Protein AF-A0A926QNK0-F1 (afdb_monomer_lite)

Structure (mmCIF, N/CA/C/O backbone):
data_AF-A0A926QNK0-F1
#
_entry.id   AF-A0A926QNK0-F1
#
loop_
_atom_site.group_PDB
_atom_site.id
_atom_site.type_symbol
_atom_site.label_atom_id
_atom_site.label_alt_id
_atom_site.label_comp_id
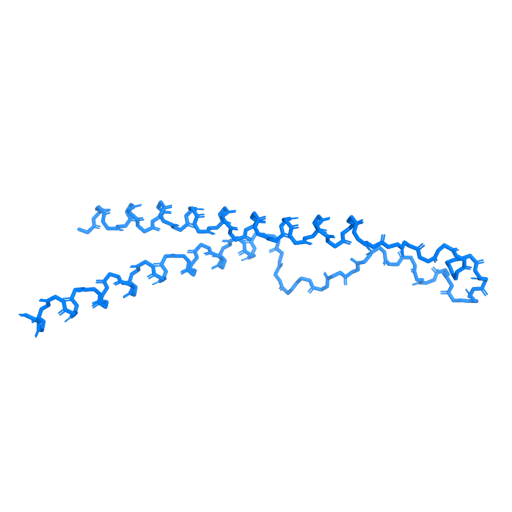_atom_site.label_asym_id
_atom_site.label_entity_id
_atom_site.label_seq_id
_atom_site.pdbx_PDB_ins_code
_atom_site.Cartn_x
_atom_site.Cartn_y
_atom_site.Cartn_z
_atom_site.occupancy
_atom_site.B_iso_or_equiv
_atom_site.auth_seq_id
_atom_site.auth_comp_id
_atom_site.auth_asym_id
_atom_site.auth_atom_id
_atom_site.pdbx_PDB_model_num
ATOM 1 N N . MET A 1 1 ? -10.428 5.210 21.989 1.00 61.44 1 MET A N 1
ATOM 2 C CA . MET A 1 1 ? -10.417 5.635 20.566 1.00 61.44 1 MET A CA 1
ATOM 3 C C . MET A 1 1 ? -9.002 5.778 19.999 1.00 61.44 1 MET A C 1
ATOM 5 O O . MET A 1 1 ? -8.710 5.093 19.029 1.00 61.44 1 MET A O 1
ATOM 9 N N . LYS A 1 2 ? -8.094 6.540 20.637 1.00 72.94 2 LYS A N 1
ATOM 10 C CA . LYS A 1 2 ? -6.707 6.777 20.162 1.00 72.94 2 LYS A CA 1
ATOM 11 C C . LYS A 1 2 ? -5.932 5.510 19.746 1.00 72.94 2 LYS A C 1
ATOM 13 O O . LYS A 1 2 ? -5.389 5.455 18.653 1.00 72.94 2 LYS A O 1
ATOM 18 N N . ARG A 1 3 ? -5.975 4.444 20.557 1.00 82.00 3 ARG A N 1
ATOM 19 C CA . ARG A 1 3 ? -5.311 3.160 20.241 1.00 82.00 3 ARG A CA 1
ATOM 20 C C . ARG A 1 3 ? -5.835 2.484 18.968 1.00 82.00 3 ARG A C 1
ATOM 22 O O . ARG A 1 3 ? -5.066 1.860 18.259 1.00 82.00 3 ARG A O 1
ATOM 29 N N . THR A 1 4 ? -7.130 2.614 18.666 1.00 82.38 4 THR A N 1
ATOM 30 C CA . THR A 1 4 ? -7.721 2.015 17.453 1.00 82.38 4 THR A CA 1
ATOM 31 C C . THR A 1 4 ? -7.307 2.772 16.198 1.00 82.38 4 THR A C 1
ATOM 33 O O . THR A 1 4 ? -7.059 2.139 15.184 1.00 82.38 4 THR A O 1
ATOM 36 N N . ILE A 1 5 ? -7.183 4.099 16.296 1.00 84.19 5 ILE A N 1
ATOM 37 C CA . ILE A 1 5 ? -6.727 4.958 15.196 1.00 84.19 5 ILE A CA 1
ATOM 38 C C . ILE A 1 5 ? -5.259 4.659 14.862 1.00 84.19 5 ILE A C 1
ATOM 40 O O . ILE A 1 5 ? -4.910 4.469 13.703 1.00 84.19 5 ILE A O 1
ATOM 44 N N . ILE A 1 6 ? -4.401 4.531 15.878 1.00 88.25 6 ILE A N 1
ATOM 45 C CA . ILE A 1 6 ? -2.988 4.179 15.669 1.00 88.25 6 ILE A CA 1
ATOM 46 C C . ILE A 1 6 ? -2.863 2.782 15.043 1.00 88.25 6 ILE A C 1
ATOM 48 O O . ILE A 1 6 ? -2.124 2.608 14.079 1.00 88.25 6 ILE A O 1
ATOM 52 N N . GLN A 1 7 ? -3.632 1.801 15.528 1.00 88.50 7 GLN A N 1
ATOM 53 C CA . GLN A 1 7 ? -3.648 0.456 14.941 1.00 88.50 7 GLN A CA 1
ATOM 54 C C . GLN A 1 7 ? -4.118 0.460 13.480 1.00 88.50 7 GLN A C 1
ATOM 56 O O . GLN A 1 7 ? -3.511 -0.225 12.662 1.00 88.50 7 GLN A O 1
ATOM 61 N N . SER A 1 8 ? -5.143 1.250 13.133 1.00 87.38 8 SER A N 1
ATOM 62 C CA . SER A 1 8 ? -5.604 1.354 11.743 1.00 87.38 8 SER A CA 1
ATOM 63 C C . SER A 1 8 ? -4.569 2.001 10.829 1.00 87.38 8 SER A C 1
ATOM 65 O O . SER A 1 8 ? -4.419 1.568 9.692 1.00 87.38 8 SER A O 1
ATOM 67 N N . ILE A 1 9 ? -3.834 3.004 11.321 1.00 89.88 9 ILE A N 1
ATOM 68 C CA . ILE A 1 9 ? -2.774 3.665 10.548 1.00 89.88 9 ILE A CA 1
ATOM 69 C C . ILE A 1 9 ? -1.629 2.684 10.288 1.00 89.88 9 ILE A C 1
ATOM 71 O O . ILE A 1 9 ? -1.222 2.517 9.143 1.00 89.88 9 ILE A O 1
ATOM 75 N N . ILE A 1 10 ? -1.154 1.982 11.321 1.00 92.06 10 ILE A N 1
ATOM 76 C CA . ILE A 1 10 ? -0.083 0.984 11.177 1.00 92.06 10 ILE A CA 1
ATOM 77 C C . ILE A 1 10 ? -0.508 -0.125 10.207 1.00 92.06 10 ILE A C 1
ATOM 79 O O . ILE A 1 10 ? 0.239 -0.452 9.288 1.00 92.06 10 ILE A O 1
ATOM 83 N N . PHE A 1 11 ? -1.724 -0.659 10.359 1.00 93.25 11 PHE A N 1
ATOM 84 C CA . PHE A 1 11 ? -2.261 -1.666 9.442 1.00 93.25 11 PHE A CA 1
ATOM 85 C C . PHE A 1 11 ? -2.314 -1.154 7.999 1.00 93.25 11 PHE A C 1
ATOM 87 O O . PHE A 1 11 ? -1.901 -1.848 7.075 1.00 93.25 11 PHE A O 1
ATOM 94 N N . SER A 1 12 ? -2.775 0.081 7.807 1.00 91.12 12 SER A N 1
ATOM 95 C CA . SER A 1 12 ? -2.871 0.705 6.493 1.00 91.12 12 SER A CA 1
ATOM 96 C C . SER A 1 12 ? -1.513 0.920 5.820 1.00 91.12 12 SER A C 1
ATOM 98 O O . SER A 1 12 ? -1.409 0.786 4.598 1.00 91.12 12 SER A O 1
ATOM 100 N N . ILE A 1 13 ? -0.477 1.257 6.593 1.00 92.00 13 ILE A N 1
ATOM 101 C CA . ILE A 1 13 ? 0.894 1.385 6.084 1.00 92.00 13 ILE A CA 1
ATOM 102 C C . ILE A 1 13 ? 1.382 0.020 5.596 1.00 92.00 13 ILE A C 1
ATOM 104 O O . ILE A 1 13 ? 1.829 -0.093 4.456 1.00 92.00 13 ILE A O 1
ATOM 108 N N . ILE A 1 14 ? 1.225 -1.026 6.414 1.00 94.38 14 ILE A N 1
ATOM 109 C CA . ILE A 1 14 ? 1.616 -2.396 6.047 1.00 94.38 14 ILE A CA 1
ATOM 110 C C . ILE A 1 14 ? 0.862 -2.855 4.793 1.00 94.38 14 ILE A C 1
ATOM 112 O O . ILE A 1 14 ? 1.472 -3.370 3.859 1.00 94.38 14 ILE A O 1
ATOM 116 N N . PHE A 1 15 ? -0.450 -2.617 4.740 1.00 93.50 15 PHE A N 1
ATOM 117 C CA . PHE A 1 15 ? -1.287 -2.943 3.587 1.00 93.50 15 PHE A CA 1
ATOM 118 C C . PHE A 1 15 ? -0.786 -2.267 2.305 1.00 93.50 15 PHE A C 1
ATOM 120 O O . PHE A 1 15 ? -0.663 -2.918 1.270 1.00 93.50 15 PHE A O 1
ATOM 127 N N . THR A 1 16 ? -0.447 -0.979 2.381 1.00 90.88 16 THR A N 1
ATOM 128 C CA . THR A 1 16 ? 0.054 -0.218 1.229 1.00 90.88 16 THR A CA 1
ATOM 129 C C . THR A 1 16 ? 1.404 -0.750 0.751 1.00 90.88 16 THR A C 1
ATOM 131 O O . THR A 1 16 ? 1.589 -0.958 -0.446 1.00 90.88 16 THR A O 1
ATOM 134 N N . VAL A 1 17 ? 2.329 -1.039 1.672 1.00 92.81 17 VAL A N 1
ATOM 135 C CA . VAL A 1 17 ? 3.636 -1.625 1.330 1.00 92.81 17 VAL A CA 1
ATOM 136 C C . VAL A 1 17 ? 3.466 -2.981 0.640 1.00 92.81 17 VAL A C 1
ATOM 138 O O . VAL A 1 17 ? 4.099 -3.225 -0.384 1.00 92.81 17 VAL A O 1
ATOM 141 N N . LEU A 1 18 ? 2.580 -3.841 1.149 1.00 94.19 18 LEU A N 1
ATOM 142 C CA . LEU A 1 18 ? 2.292 -5.137 0.530 1.00 94.19 18 LEU A CA 1
ATOM 143 C C . LEU A 1 18 ? 1.661 -4.987 -0.857 1.00 94.19 18 LEU A C 1
ATOM 145 O O . LEU A 1 18 ? 2.064 -5.687 -1.783 1.00 94.19 18 LEU A O 1
ATOM 149 N N . TYR A 1 19 ? 0.714 -4.061 -1.018 1.00 90.88 19 TYR A N 1
ATOM 150 C CA . TYR A 1 19 ? 0.063 -3.792 -2.300 1.00 90.88 19 TYR A CA 1
ATOM 151 C C . TYR A 1 19 ? 1.077 -3.416 -3.389 1.00 90.88 19 TYR A C 1
ATOM 153 O O . TYR A 1 19 ? 1.108 -4.042 -4.452 1.00 90.88 19 TYR A O 1
ATOM 161 N N . PHE A 1 20 ? 1.959 -2.452 -3.106 1.00 90.19 20 PHE A N 1
ATOM 162 C CA . PHE A 1 20 ? 3.016 -2.072 -4.044 1.00 90.19 20 PHE A CA 1
ATOM 163 C C . PHE A 1 20 ? 4.054 -3.183 -4.229 1.00 90.19 20 PHE A C 1
ATOM 165 O O . PHE A 1 20 ? 4.505 -3.406 -5.350 1.00 90.19 20 PHE A O 1
ATOM 172 N N . GLY A 1 21 ? 4.394 -3.927 -3.172 1.00 91.62 21 GLY A N 1
ATOM 173 C CA . GLY A 1 21 ? 5.308 -5.067 -3.261 1.00 91.62 21 GLY A CA 1
ATOM 174 C C . GLY A 1 21 ? 4.822 -6.140 -4.239 1.00 91.62 21 GLY A C 1
ATOM 175 O O . GLY A 1 21 ? 5.600 -6.615 -5.066 1.00 91.62 21 GLY A O 1
ATOM 176 N N . VAL A 1 22 ? 3.527 -6.469 -4.212 1.00 91.50 22 VAL A N 1
ATOM 177 C CA . VAL A 1 22 ? 2.918 -7.412 -5.164 1.00 91.50 22 VAL A CA 1
ATOM 178 C C . VAL A 1 22 ? 2.956 -6.863 -6.590 1.00 91.50 22 VAL A C 1
ATOM 180 O O . VAL A 1 22 ? 3.327 -7.598 -7.503 1.00 91.50 22 VAL A O 1
ATOM 183 N N . 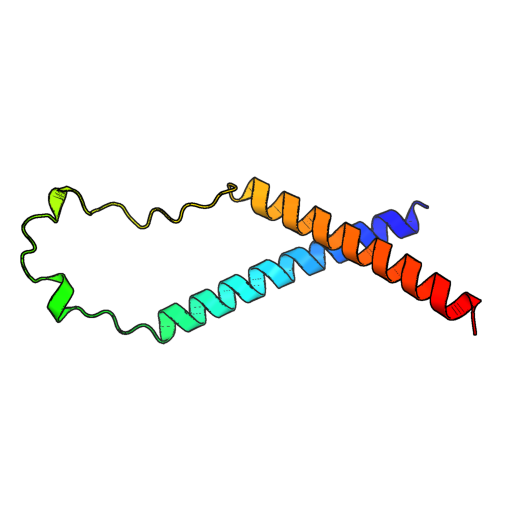GLN A 1 23 ? 2.626 -5.584 -6.800 1.00 87.88 23 GLN A N 1
ATOM 184 C CA . GLN A 1 23 ? 2.698 -4.979 -8.136 1.00 87.88 23 GLN A CA 1
ATOM 185 C C . GLN A 1 23 ? 4.114 -5.007 -8.713 1.00 87.88 23 GLN A C 1
ATOM 187 O O . GLN A 1 23 ? 4.291 -5.374 -9.873 1.00 87.88 23 GLN A O 1
ATOM 192 N N . VAL A 1 24 ? 5.120 -4.653 -7.908 1.00 88.44 24 VAL A N 1
ATOM 193 C CA . VAL A 1 24 ? 6.530 -4.703 -8.322 1.00 88.44 24 VAL A CA 1
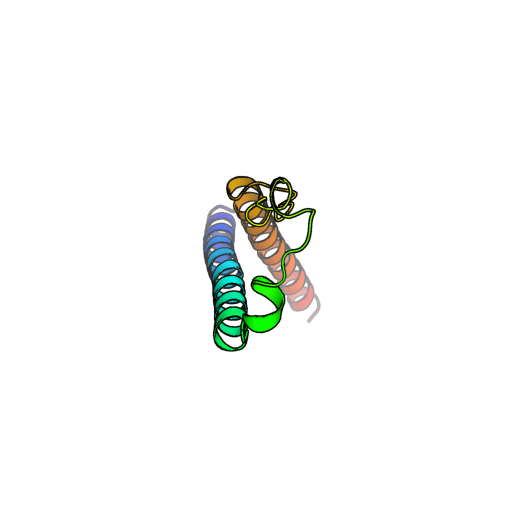ATOM 194 C C . VAL A 1 24 ? 6.938 -6.138 -8.646 1.00 88.44 24 VAL A C 1
ATOM 196 O O . VAL A 1 24 ? 7.568 -6.367 -9.674 1.00 88.44 24 VAL A O 1
ATOM 199 N N . GLY A 1 25 ? 6.535 -7.110 -7.822 1.00 90.12 25 GLY A N 1
ATOM 200 C CA . GLY A 1 25 ? 6.808 -8.526 -8.067 1.00 90.12 25 GLY A CA 1
ATOM 201 C C . GLY A 1 25 ? 6.188 -9.041 -9.369 1.00 90.12 25 GLY A C 1
ATOM 202 O O . GLY A 1 25 ? 6.871 -9.692 -10.157 1.00 90.12 25 GLY A O 1
ATOM 203 N N . LEU A 1 26 ? 4.922 -8.708 -9.636 1.00 87.06 26 LEU A N 1
ATOM 204 C CA . LEU A 1 26 ? 4.247 -9.073 -10.887 1.00 87.06 26 LEU A CA 1
ATOM 205 C C . LEU A 1 26 ? 4.880 -8.383 -12.098 1.00 87.06 26 LEU A C 1
ATOM 207 O O . LEU A 1 26 ? 5.085 -9.030 -13.122 1.00 87.06 26 LEU A O 1
ATOM 211 N N . GLY A 1 27 ? 5.228 -7.101 -11.975 1.00 84.06 27 GLY A N 1
ATOM 212 C CA . GLY A 1 27 ? 5.927 -6.363 -13.024 1.00 84.06 27 GLY A CA 1
ATOM 213 C C . GLY A 1 27 ? 7.284 -6.985 -13.350 1.00 84.06 27 GLY A C 1
ATOM 214 O O . GLY A 1 27 ? 7.584 -7.220 -14.515 1.00 84.06 27 GLY A O 1
ATOM 215 N N . ALA A 1 28 ? 8.065 -7.341 -12.328 1.00 85.50 28 ALA A N 1
ATOM 216 C CA . ALA A 1 28 ? 9.342 -8.028 -12.500 1.00 85.50 28 ALA A CA 1
ATOM 217 C C . ALA A 1 28 ? 9.177 -9.423 -13.125 1.00 85.50 28 ALA A C 1
ATOM 219 O O . ALA A 1 28 ? 9.950 -9.812 -13.996 1.00 85.50 28 ALA A O 1
ATOM 220 N N . TYR A 1 29 ? 8.151 -10.180 -12.727 1.00 87.19 29 TYR A N 1
ATOM 221 C CA . TYR A 1 29 ? 7.848 -11.466 -13.356 1.00 87.19 29 TYR A CA 1
ATOM 222 C C . TYR A 1 29 ? 7.516 -11.301 -14.845 1.00 87.19 29 TYR A C 1
ATOM 224 O O . TYR A 1 29 ? 7.988 -12.075 -15.675 1.00 87.19 29 TYR A O 1
ATOM 232 N N . GLN A 1 30 ? 6.731 -10.284 -15.200 1.00 82.88 30 GLN A N 1
ATOM 233 C CA . GLN A 1 30 ? 6.401 -10.001 -16.594 1.00 82.88 30 GLN A CA 1
ATOM 234 C C . GLN A 1 30 ? 7.640 -9.611 -17.399 1.00 82.88 30 GLN A C 1
ATOM 236 O O . GLN A 1 30 ? 7.828 -10.149 -18.483 1.00 82.88 30 GLN A O 1
ATOM 241 N N . THR A 1 31 ? 8.511 -8.742 -16.880 1.00 82.00 31 THR A N 1
ATOM 242 C CA . THR A 1 31 ? 9.721 -8.326 -17.607 1.00 82.00 31 THR A CA 1
ATOM 243 C C . THR A 1 31 ? 10.724 -9.459 -17.785 1.00 82.00 31 THR A C 1
ATOM 245 O O . THR A 1 31 ? 11.370 -9.525 -18.825 1.00 82.00 31 THR A O 1
ATOM 248 N N . LEU A 1 32 ? 10.838 -10.368 -16.814 1.00 82.56 32 LEU A N 1
ATOM 249 C CA . LEU A 1 32 ? 11.724 -11.531 -16.917 1.00 82.56 32 LEU A CA 1
ATOM 250 C C . LEU A 1 32 ? 11.236 -12.566 -17.939 1.00 82.56 32 LEU A C 1
ATOM 252 O O . LEU A 1 32 ? 12.057 -13.230 -18.563 1.00 82.56 32 LEU A O 1
ATOM 256 N N . ASN A 1 33 ? 9.920 -12.709 -18.113 1.00 80.75 33 ASN A N 1
ATOM 257 C CA . ASN A 1 33 ? 9.336 -13.674 -19.054 1.00 80.75 33 ASN A CA 1
ATOM 258 C C . ASN A 1 33 ? 8.978 -13.062 -20.416 1.00 80.75 33 ASN A C 1
ATOM 260 O O . ASN A 1 33 ? 8.572 -13.780 -21.329 1.00 80.75 33 ASN A O 1
ATOM 264 N N . TYR A 1 34 ? 9.103 -11.744 -20.564 1.00 74.69 34 TYR A N 1
ATOM 265 C CA . TYR A 1 34 ? 8.846 -11.058 -21.819 1.00 74.69 34 TYR A CA 1
ATOM 266 C C . TYR A 1 34 ? 10.052 -11.204 -22.748 1.00 74.69 34 TYR A C 1
ATOM 268 O O . TYR A 1 34 ? 11.102 -10.608 -22.518 1.00 74.69 34 TYR A O 1
ATOM 276 N N . VAL A 1 35 ? 9.895 -11.979 -23.821 1.00 70.75 35 VAL A N 1
ATOM 277 C CA . VAL A 1 35 ? 10.855 -12.008 -24.930 1.00 70.75 35 VAL A CA 1
ATOM 278 C C . VAL A 1 35 ? 10.485 -10.869 -25.883 1.00 70.75 35 VAL A C 1
ATOM 280 O O . VAL A 1 35 ? 9.427 -10.941 -26.511 1.00 70.75 35 VAL A O 1
ATOM 283 N N . PRO A 1 36 ? 11.295 -9.800 -25.992 1.00 66.62 36 PRO A N 1
ATOM 284 C CA . PRO A 1 36 ? 11.001 -8.719 -26.918 1.00 66.62 36 PRO A CA 1
ATOM 285 C C . PRO A 1 36 ? 11.119 -9.236 -28.352 1.00 66.62 36 PRO A C 1
ATOM 287 O O . PRO A 1 36 ? 12.156 -9.769 -28.743 1.00 66.62 36 PRO A O 1
ATOM 290 N N . ASP A 1 37 ? 10.060 -9.074 -29.143 1.00 64.94 37 ASP A N 1
ATOM 291 C CA . ASP A 1 37 ? 10.072 -9.414 -30.565 1.00 64.94 37 ASP A CA 1
ATOM 292 C C . ASP A 1 37 ? 10.861 -8.354 -31.347 1.00 64.94 37 ASP A C 1
ATOM 294 O O . ASP A 1 37 ? 10.334 -7.365 -31.861 1.00 64.94 37 ASP A O 1
ATOM 298 N N . ILE A 1 38 ? 12.177 -8.544 -31.361 1.00 64.50 38 ILE A N 1
ATOM 299 C CA . ILE A 1 38 ? 13.144 -7.634 -31.973 1.00 64.50 38 ILE A CA 1
ATOM 300 C C . ILE A 1 38 ? 13.014 -7.637 -33.503 1.00 64.50 38 ILE A C 1
ATOM 302 O O . ILE A 1 38 ? 13.311 -6.641 -34.150 1.00 64.50 38 ILE A O 1
ATOM 306 N N . ILE A 1 39 ? 12.547 -8.740 -34.095 1.00 59.81 39 ILE A N 1
ATOM 307 C CA . ILE A 1 39 ? 12.473 -8.912 -35.552 1.00 59.81 39 ILE A CA 1
ATOM 308 C C . ILE A 1 39 ? 11.346 -8.052 -36.137 1.00 59.81 39 ILE A C 1
ATOM 310 O O . ILE A 1 39 ? 11.531 -7.412 -37.172 1.00 59.81 39 ILE A O 1
ATOM 314 N N . ASN A 1 40 ? 10.210 -7.961 -35.443 1.00 59.66 40 ASN A N 1
ATOM 315 C CA . ASN A 1 40 ? 9.108 -7.084 -35.842 1.00 59.66 40 ASN A CA 1
ATOM 316 C C . ASN A 1 40 ? 9.302 -5.615 -35.419 1.00 59.66 40 ASN A C 1
ATOM 318 O O . ASN A 1 40 ? 8.667 -4.733 -35.993 1.00 59.66 40 ASN A O 1
ATOM 322 N N . ALA A 1 41 ? 10.191 -5.325 -34.460 1.00 60.69 41 ALA A N 1
ATOM 323 C CA . ALA A 1 41 ? 10.455 -3.961 -33.986 1.00 60.69 41 ALA A CA 1
ATOM 324 C C . ALA A 1 41 ? 11.239 -3.080 -34.984 1.00 60.69 41 ALA A C 1
ATOM 326 O O . ALA A 1 41 ? 11.147 -1.856 -34.906 1.00 60.69 41 ALA A O 1
ATOM 327 N N . TYR A 1 42 ? 11.990 -3.686 -35.913 1.00 56.91 42 TYR A N 1
ATOM 328 C CA . TYR A 1 42 ? 12.807 -2.989 -36.924 1.00 56.91 42 TYR A CA 1
ATOM 329 C C . TYR A 1 42 ? 12.208 -2.999 -38.338 1.00 56.91 42 TYR A C 1
ATOM 331 O O . TYR A 1 42 ? 12.806 -2.430 -39.252 1.00 56.91 42 TYR A O 1
ATOM 339 N N . GLN A 1 43 ? 11.044 -3.627 -38.546 1.00 61.75 43 GLN A N 1
ATOM 340 C CA . GLN A 1 43 ? 10.307 -3.451 -39.798 1.00 61.75 43 GLN A CA 1
ATOM 341 C C . GLN A 1 43 ? 9.981 -1.955 -39.945 1.00 61.75 43 GLN A C 1
ATOM 343 O O . GLN A 1 43 ? 9.466 -1.367 -38.989 1.00 61.75 43 GLN A O 1
ATOM 348 N N . PRO A 1 44 ? 10.293 -1.314 -41.085 1.00 55.06 44 PRO A N 1
ATOM 349 C CA . PRO A 1 44 ? 9.958 0.083 -41.309 1.00 55.06 44 PRO A CA 1
ATOM 350 C C . PRO A 1 44 ? 8.435 0.196 -41.383 1.00 55.06 44 PRO A C 1
ATOM 352 O O . PRO A 1 44 ? 7.821 -0.016 -42.421 1.00 55.06 44 PRO A O 1
ATOM 355 N N . VAL A 1 45 ? 7.801 0.453 -40.244 1.00 58.47 45 VAL A N 1
ATOM 356 C CA . VAL A 1 45 ? 6.391 0.820 -40.211 1.00 58.47 45 VAL A CA 1
ATOM 357 C C . VAL A 1 45 ? 6.367 2.317 -40.496 1.00 58.47 45 VAL A C 1
ATOM 359 O O . VAL A 1 45 ? 6.860 3.097 -39.681 1.00 58.47 45 VAL A O 1
ATOM 362 N N . ASP A 1 46 ? 5.791 2.721 -41.629 1.00 57.19 46 ASP A N 1
ATOM 363 C CA . ASP A 1 46 ? 5.719 4.109 -42.138 1.00 57.19 46 ASP A CA 1
ATOM 364 C C . ASP A 1 46 ? 5.075 5.141 -41.174 1.00 57.19 46 ASP A C 1
ATOM 366 O O . ASP A 1 46 ? 4.913 6.309 -41.507 1.00 57.19 46 ASP A O 1
ATOM 370 N N . ASN A 1 47 ? 4.733 4.737 -39.948 1.00 55.47 47 ASN A N 1
ATOM 371 C CA . ASN A 1 47 ? 4.063 5.528 -38.918 1.00 55.47 47 ASN A CA 1
ATOM 372 C C . ASN A 1 47 ? 4.908 5.722 -37.631 1.00 55.47 47 ASN A C 1
ATOM 374 O O . ASN A 1 47 ? 4.355 6.115 -36.599 1.00 55.47 47 ASN A O 1
ATOM 378 N N . LEU A 1 48 ? 6.217 5.411 -37.631 1.00 54.91 48 LEU A N 1
ATOM 379 C CA . LEU A 1 48 ? 7.046 5.417 -36.406 1.00 54.91 48 LEU A CA 1
ATOM 380 C C . LEU A 1 48 ? 7.306 6.806 -35.802 1.00 54.91 48 LEU A C 1
ATOM 382 O O . LEU A 1 48 ? 7.412 6.905 -34.579 1.00 54.91 48 LEU A O 1
ATOM 386 N N . GLU A 1 49 ? 7.358 7.876 -36.600 1.00 52.16 49 GLU A N 1
ATOM 387 C CA . GLU A 1 49 ? 7.670 9.225 -36.086 1.00 52.16 49 GLU A CA 1
ATOM 388 C C . GLU A 1 49 ? 6.634 9.734 -35.065 1.00 52.16 49 GLU A C 1
ATOM 390 O O . GLU A 1 49 ? 6.946 10.546 -34.198 1.00 52.16 49 GLU A O 1
ATOM 395 N N . HIS A 1 50 ? 5.400 9.223 -35.106 1.00 52.56 50 HIS A N 1
ATOM 396 C CA . HIS A 1 50 ? 4.336 9.592 -34.163 1.00 52.56 50 HIS A CA 1
ATOM 397 C C . HIS A 1 50 ? 4.101 8.554 -33.059 1.00 52.56 50 HIS A C 1
ATOM 399 O O . HIS A 1 50 ? 3.272 8.771 -32.174 1.00 52.56 50 HIS A O 1
ATOM 405 N N . LYS A 1 51 ? 4.829 7.429 -33.076 1.00 47.41 51 LYS A N 1
ATOM 406 C CA . LYS A 1 51 ? 4.618 6.300 -32.156 1.00 47.41 51 LYS A CA 1
ATOM 407 C C . LYS A 1 51 ? 5.751 6.113 -31.145 1.00 47.41 51 LYS A C 1
ATOM 409 O O . LYS A 1 51 ? 5.835 5.069 -30.508 1.00 47.41 51 LYS A O 1
ATOM 414 N N . VAL A 1 52 ? 6.566 7.144 -30.922 1.00 48.62 52 VAL A N 1
ATOM 415 C CA . VAL A 1 52 ? 7.488 7.235 -29.774 1.00 48.62 52 VAL A CA 1
ATOM 416 C C . VAL A 1 52 ? 6.792 7.863 -28.558 1.00 48.62 52 VAL A C 1
ATOM 418 O O . VAL A 1 52 ? 7.365 8.643 -27.805 1.00 48.62 52 VAL 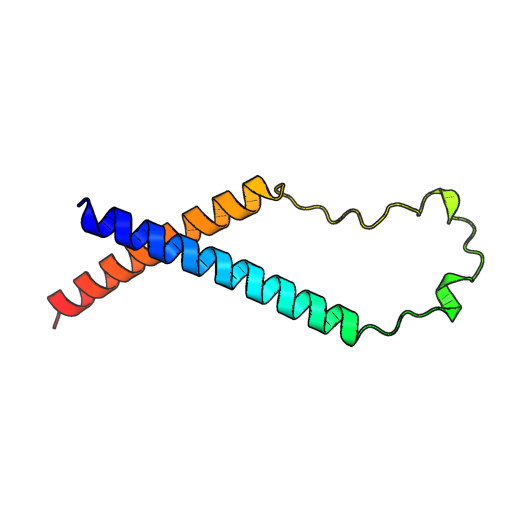A O 1
ATOM 421 N N . ALA A 1 53 ? 5.520 7.528 -28.334 1.00 51.91 53 ALA A N 1
ATOM 422 C CA . ALA A 1 53 ? 4.910 7.747 -27.033 1.00 51.91 53 ALA A CA 1
ATOM 423 C C . ALA A 1 53 ? 5.436 6.644 -26.108 1.00 51.91 53 ALA A C 1
ATOM 425 O O . ALA A 1 53 ? 4.867 5.553 -26.050 1.00 51.91 53 ALA A O 1
ATOM 426 N N . PHE A 1 54 ? 6.556 6.907 -25.425 1.00 48.91 54 PHE A N 1
ATOM 427 C CA . PHE A 1 54 ? 6.991 6.107 -24.279 1.00 48.91 54 PHE A CA 1
ATOM 428 C C . PHE A 1 54 ? 5.761 5.838 -23.406 1.00 48.91 54 PHE A C 1
ATOM 430 O O . PHE A 1 54 ? 5.107 6.787 -22.976 1.00 48.91 54 PHE A O 1
ATOM 437 N N . GLY A 1 55 ? 5.410 4.555 -23.266 1.00 52.06 55 GLY A N 1
ATOM 438 C CA . GLY A 1 55 ? 4.098 4.055 -22.852 1.00 52.06 55 GLY A CA 1
ATOM 439 C C . GLY A 1 55 ? 3.287 5.010 -21.982 1.00 52.06 55 GLY A C 1
ATOM 440 O O . GLY A 1 55 ? 3.520 5.124 -20.779 1.00 52.06 55 GLY A O 1
ATOM 441 N N . TYR A 1 56 ? 2.300 5.666 -22.591 1.00 45.62 56 TYR A N 1
ATOM 442 C CA . TYR A 1 56 ? 1.299 6.429 -21.860 1.00 45.62 56 TYR A CA 1
ATOM 443 C C . TYR A 1 56 ? 0.349 5.429 -21.192 1.00 45.62 56 TYR A C 1
ATOM 445 O O . TYR A 1 56 ? -0.738 5.141 -21.687 1.00 45.62 56 TYR A O 1
ATOM 453 N N . THR A 1 57 ? 0.770 4.842 -20.070 1.00 58.12 57 THR A N 1
ATOM 454 C CA . THR A 1 57 ? -0.182 4.196 -19.166 1.00 58.12 57 THR A CA 1
ATOM 455 C C . THR A 1 57 ? -1.055 5.316 -18.637 1.00 58.12 57 THR A C 1
ATOM 457 O O . THR A 1 57 ? -0.602 6.134 -17.835 1.00 58.12 57 THR A O 1
ATOM 460 N N . THR A 1 58 ? -2.302 5.375 -19.103 1.00 53.53 58 THR A N 1
ATOM 461 C CA . THR A 1 58 ? -3.336 6.220 -18.514 1.00 53.53 58 THR A CA 1
ATOM 462 C C . THR A 1 58 ? -3.527 5.764 -17.074 1.00 53.53 58 THR A C 1
ATOM 464 O O . THR A 1 58 ? -4.324 4.871 -16.793 1.00 53.53 58 THR A O 1
ATOM 467 N N . ARG A 1 59 ? -2.739 6.324 -16.157 1.00 61.03 59 ARG A N 1
ATOM 468 C CA . ARG A 1 59 ? -2.978 6.198 -14.729 1.00 61.03 59 ARG A C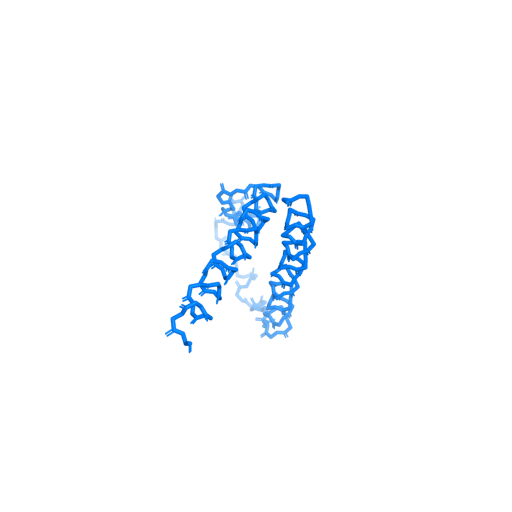A 1
ATOM 469 C C . ARG A 1 59 ? -4.088 7.195 -14.409 1.00 61.03 59 ARG A C 1
ATOM 471 O O . ARG A 1 59 ? -3.829 8.396 -14.477 1.00 61.03 59 ARG A O 1
ATOM 478 N N . PRO A 1 60 ? -5.322 6.745 -14.108 1.00 64.75 60 PRO A N 1
ATOM 479 C CA . PRO A 1 60 ? -6.424 7.657 -13.796 1.00 64.75 60 PRO A CA 1
ATOM 480 C C . PRO A 1 60 ? -6.114 8.540 -12.578 1.00 64.75 60 PRO A C 1
ATOM 482 O O . PRO A 1 60 ? -6.696 9.608 -12.422 1.00 64.75 60 PRO A O 1
ATOM 485 N N . PHE A 1 61 ? -5.154 8.124 -11.747 1.00 66.81 61 PHE A N 1
ATOM 486 C CA . PHE A 1 61 ? -4.626 8.882 -10.627 1.00 66.81 61 PHE A CA 1
ATOM 487 C C . PHE A 1 61 ? -3.098 8.925 -10.712 1.00 66.81 61 PHE A C 1
ATOM 489 O O . PHE A 1 61 ? -2.459 7.920 -11.001 1.00 66.81 61 PHE A O 1
ATOM 496 N N . GLY A 1 62 ? -2.485 10.080 -10.438 1.00 79.56 62 GLY A N 1
ATOM 497 C CA . GLY A 1 62 ? -1.035 10.140 -10.236 1.00 79.56 62 GLY A CA 1
ATOM 498 C C . GLY A 1 62 ? -0.603 9.287 -9.034 1.00 79.56 62 GLY A C 1
ATOM 499 O O . GLY A 1 62 ? -1.431 8.899 -8.211 1.00 79.56 62 GLY A O 1
ATOM 500 N N . ILE A 1 63 ? 0.704 9.057 -8.878 1.00 80.44 63 ILE A N 1
ATOM 501 C CA . ILE A 1 63 ? 1.279 8.215 -7.804 1.00 80.44 63 ILE A CA 1
ATOM 502 C C . ILE A 1 63 ? 0.754 8.620 -6.411 1.00 80.44 63 ILE A C 1
ATOM 504 O O . ILE A 1 63 ? 0.428 7.772 -5.585 1.00 80.44 63 ILE A O 1
ATOM 508 N N . ILE A 1 64 ? 0.601 9.925 -6.167 1.00 82.69 64 ILE A N 1
ATOM 509 C CA . ILE A 1 64 ? 0.062 10.462 -4.908 1.00 82.69 64 ILE A CA 1
ATOM 510 C C . ILE A 1 64 ? -1.402 10.036 -4.692 1.00 82.69 64 ILE A C 1
ATOM 512 O O . ILE A 1 64 ? -1.794 9.691 -3.576 1.00 82.69 64 ILE A O 1
ATOM 516 N N . GLY A 1 65 ? -2.211 10.040 -5.753 1.00 86.81 65 GLY A N 1
ATOM 517 C CA . GLY A 1 65 ? -3.606 9.608 -5.703 1.00 86.81 65 GLY A CA 1
ATOM 518 C C . GLY A 1 65 ? -3.735 8.111 -5.428 1.00 86.81 65 GLY A C 1
ATOM 519 O O . GLY A 1 65 ? -4.525 7.721 -4.572 1.00 86.81 65 GLY A O 1
ATOM 520 N N . GLU A 1 66 ? -2.903 7.284 -6.065 1.00 85.25 66 GLU A N 1
ATOM 521 C CA . GLU A 1 66 ? -2.872 5.836 -5.813 1.00 85.25 66 GLU A CA 1
ATOM 522 C C . GLU A 1 66 ? -2.516 5.511 -4.353 1.00 85.25 66 GLU A C 1
ATOM 524 O O . GLU A 1 66 ? -3.222 4.731 -3.712 1.00 85.25 66 GLU A O 1
ATOM 529 N N . ILE A 1 67 ? -1.489 6.165 -3.793 1.00 87.19 67 ILE A N 1
ATOM 530 C CA . ILE A 1 67 ? -1.096 5.996 -2.381 1.00 87.19 67 ILE A CA 1
ATOM 531 C C . ILE A 1 67 ? -2.216 6.454 -1.436 1.00 87.19 67 ILE A C 1
ATOM 533 O O . ILE A 1 67 ? -2.499 5.810 -0.425 1.00 87.19 67 ILE A O 1
ATOM 537 N N . THR A 1 68 ? -2.880 7.566 -1.754 1.00 88.00 68 THR A N 1
ATOM 538 C CA . THR A 1 68 ? -3.976 8.084 -0.922 1.00 88.00 68 THR A CA 1
ATOM 539 C C . THR A 1 68 ? -5.134 7.088 -0.877 1.00 88.00 68 THR A C 1
ATOM 541 O O . THR A 1 68 ? -5.646 6.769 0.197 1.00 88.00 68 THR A O 1
ATOM 544 N N . ILE A 1 69 ? -5.515 6.544 -2.034 1.00 89.62 69 ILE A N 1
ATOM 545 C CA . ILE A 1 69 ? -6.591 5.556 -2.143 1.00 89.62 69 ILE A CA 1
ATOM 546 C C . ILE A 1 69 ? -6.217 4.264 -1.406 1.00 89.62 69 ILE A C 1
ATOM 548 O O . ILE A 1 69 ? -7.037 3.746 -0.644 1.00 89.62 69 ILE A O 1
ATOM 552 N N . SER A 1 70 ? -4.989 3.760 -1.567 1.00 89.38 70 SER A N 1
ATOM 553 C CA . SER A 1 70 ? -4.561 2.522 -0.902 1.00 89.38 70 SER A CA 1
ATOM 554 C C . SER A 1 70 ? -4.592 2.648 0.622 1.00 89.38 70 SER A C 1
ATOM 556 O O . SER A 1 70 ? -5.016 1.716 1.311 1.00 89.38 70 SER A O 1
ATOM 558 N N . VAL A 1 71 ? -4.216 3.815 1.154 1.00 90.56 71 VAL A N 1
ATOM 559 C CA . VAL A 1 71 ? -4.286 4.101 2.591 1.00 90.56 71 VAL A CA 1
ATOM 560 C C . VAL A 1 71 ? -5.740 4.138 3.076 1.00 90.56 71 VAL A C 1
ATOM 562 O O . VAL A 1 71 ? -6.091 3.494 4.067 1.00 90.56 71 VAL A O 1
ATOM 565 N N . LEU A 1 72 ? -6.632 4.821 2.356 1.00 92.25 72 LEU A N 1
ATOM 566 C CA . LEU A 1 72 ? -8.053 4.874 2.724 1.00 92.25 72 LEU A CA 1
ATOM 567 C C . LEU A 1 72 ? -8.710 3.486 2.716 1.00 92.25 72 LEU A C 1
ATOM 569 O O . LEU A 1 72 ? -9.491 3.160 3.619 1.00 92.25 72 LEU A O 1
ATOM 573 N N . ILE A 1 73 ? -8.359 2.644 1.742 1.00 92.62 73 ILE A N 1
ATOM 574 C CA . ILE A 1 73 ? -8.818 1.253 1.670 1.00 92.62 73 ILE A CA 1
ATOM 575 C C . ILE A 1 73 ? -8.287 0.454 2.865 1.00 92.62 73 ILE A C 1
ATOM 577 O O . ILE A 1 73 ? -9.073 -0.199 3.556 1.00 92.62 73 ILE A O 1
ATOM 581 N N . GLY A 1 74 ? -6.988 0.545 3.163 1.00 90.38 74 GLY A N 1
ATOM 582 C CA . GLY A 1 74 ? -6.373 -0.155 4.295 1.00 90.38 74 GLY A CA 1
ATOM 583 C C . GLY A 1 74 ? -7.029 0.201 5.634 1.00 90.38 74 GLY A C 1
ATOM 584 O O . GLY A 1 74 ? -7.363 -0.684 6.429 1.00 90.38 74 GLY A O 1
ATOM 585 N N . MET A 1 75 ? -7.302 1.487 5.862 1.00 88.69 75 MET A N 1
ATOM 586 C CA . MET A 1 75 ? -8.027 1.949 7.050 1.00 88.69 75 MET A CA 1
ATOM 587 C C . MET A 1 75 ? -9.467 1.416 7.102 1.00 88.69 75 MET A C 1
ATOM 589 O O . MET A 1 75 ? -9.922 0.971 8.161 1.00 88.69 75 MET A O 1
ATOM 593 N N . SER A 1 76 ? -10.172 1.422 5.969 1.00 90.00 76 SER A N 1
ATOM 594 C CA . SER A 1 76 ? -11.554 0.935 5.867 1.00 90.00 76 SER A CA 1
ATOM 595 C C . SER A 1 76 ? -11.654 -0.562 6.168 1.00 90.00 76 SER A C 1
ATOM 597 O O . SER A 1 76 ? -12.501 -0.969 6.966 1.00 90.00 76 SER A O 1
ATOM 599 N N . ILE A 1 77 ? -10.745 -1.372 5.612 1.00 91.75 77 ILE A N 1
ATOM 600 C CA . ILE A 1 77 ? -10.656 -2.819 5.868 1.00 91.75 77 ILE A CA 1
ATOM 601 C C . ILE A 1 77 ? -10.468 -3.092 7.360 1.00 91.75 77 ILE A C 1
ATOM 603 O O . ILE A 1 77 ? -11.175 -3.923 7.931 1.00 91.75 77 ILE A O 1
ATOM 607 N N . PHE A 1 78 ? -9.560 -2.368 8.016 1.00 91.31 78 PHE A N 1
ATOM 608 C CA . PHE A 1 78 ? -9.308 -2.556 9.443 1.00 91.31 78 PHE A CA 1
ATOM 609 C C . PHE A 1 78 ? -10.544 -2.247 10.300 1.00 91.31 78 PHE A C 1
ATOM 611 O O . PHE A 1 78 ? -10.8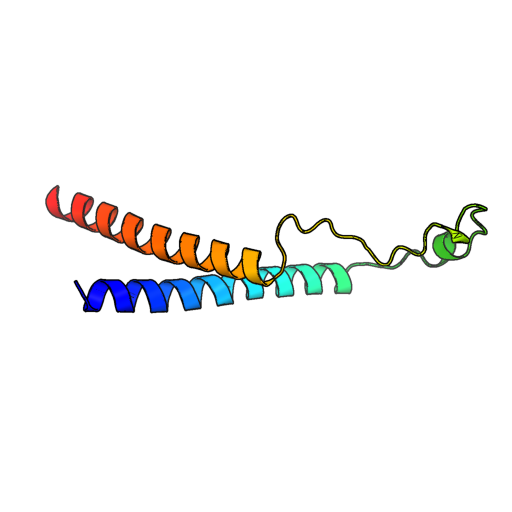85 -3.007 11.212 1.00 91.31 78 PHE A O 1
ATOM 618 N N . ILE A 1 79 ? -11.236 -1.140 10.014 1.00 88.69 79 ILE A N 1
ATOM 619 C CA . ILE A 1 79 ? -12.435 -0.738 10.760 1.00 88.69 79 ILE A CA 1
ATOM 620 C C . ILE A 1 79 ? -13.563 -1.749 10.534 1.00 88.69 79 ILE A C 1
ATOM 622 O O . ILE A 1 79 ? -14.161 -2.212 11.508 1.00 88.69 79 ILE A O 1
ATOM 626 N N . LEU A 1 80 ? -13.824 -2.133 9.282 1.00 89.88 80 LEU A N 1
ATOM 627 C CA . LEU A 1 80 ? -14.851 -3.119 8.939 1.00 89.88 80 LEU A CA 1
ATOM 628 C C . LEU A 1 80 ? -14.558 -4.479 9.575 1.00 89.88 80 LEU A C 1
ATOM 630 O O . LEU A 1 80 ? -15.432 -5.038 10.239 1.00 89.88 80 LEU A O 1
ATOM 634 N N . GLY A 1 81 ? -13.323 -4.973 9.468 1.00 88.56 81 GLY A N 1
ATOM 635 C CA . GLY A 1 81 ? -12.899 -6.223 10.100 1.00 88.56 81 GLY A CA 1
ATOM 636 C C . GLY A 1 81 ? -13.100 -6.195 11.615 1.00 88.56 81 GLY A C 1
ATOM 637 O O . GLY A 1 81 ? -13.650 -7.132 12.195 1.00 88.56 81 GLY A O 1
ATOM 638 N N . LYS A 1 82 ? -12.766 -5.075 12.264 1.00 87.06 82 LYS A N 1
ATOM 639 C CA . LYS A 1 82 ? -12.985 -4.893 13.704 1.00 87.06 82 LYS A CA 1
ATOM 640 C C . LYS A 1 82 ? -14.469 -4.873 14.084 1.00 87.06 82 LYS A C 1
ATOM 642 O O . LYS A 1 82 ? -14.836 -5.428 15.124 1.00 87.06 82 LYS A O 1
ATOM 647 N N . LEU A 1 83 ? -15.322 -4.239 13.280 1.00 86.81 83 LEU A N 1
ATOM 648 C CA . LEU A 1 83 ? -16.771 -4.208 13.508 1.00 86.81 83 LEU A CA 1
ATOM 649 C C . LEU A 1 83 ? -17.392 -5.600 13.351 1.00 86.81 83 LEU A C 1
ATOM 651 O O . LEU A 1 83 ? -18.173 -6.012 14.212 1.00 86.81 83 LEU A O 1
ATOM 655 N N . VAL A 1 84 ? -17.009 -6.337 12.305 1.00 89.62 84 VAL A N 1
ATOM 656 C CA . VAL A 1 84 ? -17.463 -7.714 12.062 1.00 89.62 84 VAL A CA 1
ATOM 657 C C . VAL A 1 84 ? -17.011 -8.636 13.191 1.00 89.62 84 VAL A C 1
ATOM 659 O O . VAL A 1 84 ? -17.848 -9.320 13.778 1.00 89.62 84 VAL A O 1
ATOM 662 N N . TYR A 1 85 ? -15.733 -8.585 13.575 1.00 86.12 85 TYR A N 1
ATOM 663 C CA . TYR A 1 85 ? -15.190 -9.381 14.679 1.00 86.12 85 TYR A CA 1
ATOM 664 C C . TYR A 1 85 ? -15.947 -9.136 15.990 1.00 86.12 85 TYR A C 1
ATOM 666 O O . TYR A 1 85 ? -16.366 -10.073 16.672 1.00 86.12 85 TYR A O 1
ATOM 674 N N . LYS A 1 86 ? -16.212 -7.863 16.314 1.00 82.56 86 LYS A N 1
ATOM 675 C CA . LYS A 1 86 ? -16.979 -7.496 17.511 1.00 82.56 86 LYS A CA 1
ATOM 676 C C . LYS A 1 86 ? -18.431 -7.977 17.441 1.00 82.56 86 LYS A C 1
ATOM 678 O O . LYS A 1 86 ? -18.983 -8.346 18.474 1.00 82.56 86 LYS A O 1
ATOM 683 N N . LYS A 1 87 ? -19.056 -7.958 16.258 1.00 80.75 87 LYS A N 1
ATOM 684 C CA . LYS A 1 87 ? -20.426 -8.454 16.045 1.00 80.75 87 LYS A CA 1
ATOM 685 C C . LYS A 1 87 ? -20.507 -9.977 16.185 1.00 80.75 87 LYS A C 1
ATOM 687 O O . LYS A 1 87 ? -21.495 -10.463 16.722 1.00 80.75 87 LYS A O 1
ATOM 692 N N . PHE A 1 88 ? -19.479 -10.703 15.745 1.00 80.38 88 PHE A N 1
ATOM 693 C CA . PHE A 1 88 ? -19.420 -12.164 15.820 1.00 80.38 88 PHE A CA 1
ATOM 694 C C . PHE A 1 88 ? -19.229 -12.655 17.264 1.00 80.38 88 PHE A C 1
ATOM 696 O O . PHE A 1 88 ? -19.997 -13.486 17.730 1.00 80.38 88 PHE A O 1
ATOM 703 N N . ILE A 1 89 ? -18.299 -12.052 18.015 1.00 76.81 89 ILE A N 1
ATOM 704 C CA . ILE A 1 89 ? -18.059 -12.393 19.432 1.00 76.81 89 ILE A CA 1
ATOM 705 C C . ILE A 1 89 ? -19.240 -12.060 20.346 1.00 76.81 89 ILE A C 1
ATOM 707 O O . ILE A 1 89 ? -19.435 -12.730 21.344 1.00 76.81 89 ILE A O 1
ATOM 711 N N . ARG A 1 90 ? -20.038 -11.031 20.036 1.00 60.25 90 ARG A N 1
ATOM 712 C CA . ARG A 1 90 ? -21.212 -10.674 20.856 1.00 60.25 90 ARG A CA 1
ATOM 713 C C . ARG A 1 90 ? -22.431 -11.568 20.635 1.00 60.25 90 ARG A C 1
ATOM 715 O O . ARG A 1 90 ? -23.421 -11.387 21.337 1.00 60.25 90 ARG A O 1
ATOM 722 N N . LYS A 1 91 ? -22.398 -12.423 19.610 1.00 56.06 91 LYS A N 1
ATOM 723 C CA . LYS A 1 91 ? -23.500 -13.314 19.231 1.00 56.06 91 LYS A CA 1
ATOM 724 C C . LYS A 1 91 ? -23.218 -14.782 19.595 1.00 56.06 91 LYS A C 1
ATOM 726 O O . LYS A 1 91 ? -24.140 -15.585 19.506 1.00 56.06 91 LYS A O 1
ATOM 731 N N . SER A 1 92 ? -21.977 -15.104 19.971 1.00 50.34 92 SER A N 1
ATOM 732 C CA . SER A 1 92 ? -21.569 -16.373 20.589 1.00 50.34 92 SER A CA 1
ATOM 733 C C . SER A 1 92 ? -21.580 -16.253 22.106 1.00 50.34 92 SER A C 1
ATOM 735 O O . SER A 1 92 ? -21.630 -17.331 22.731 1.00 50.34 92 SER A O 1
#

Radius of gyration: 21.8 Å; chains: 1; bounding box: 37×27×63 Å

pLDDT: mean 77.16, std 15.07, range [45.62, 94.38]

Organism: NCBI:txid2770274

Foldseek 3Di:
DVVLVVVLQVQLVVQLVVVVVVVVVVVVVCVVPDDDPPVVVPDPPVCVVPVPPPDPPPPVDDPVRVSVVSSVVSSVCSVVVVVVVVVVVVVD

Sequence (92 aa):
MKRTIIQSIIFSIIFTVLYFGVQVGLGAYQTLNYVPDIINAYQPVDNLEHKVAFGYTTRPFGIIGEITISVLIGMSIFILGKLVYKKFIRKS

Secondary structure (DSSP, 8-state):
-HHHHHHHHHHHHHHHHHHHHHHHHHHHHHHHH----HHHHTS--TTGGG---------SS-HHHHHHHHHHHHHHHHHHHHHHHHHHHTT-